Protein AF-A0A958Z4I1-F1 (afdb_monomer)

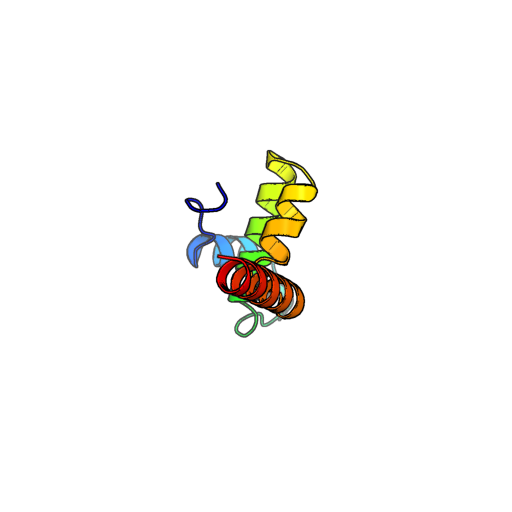Structure (mmCIF, N/CA/C/O backbone):
data_AF-A0A958Z4I1-F1
#
_entry.id   AF-A0A958Z4I1-F1
#
loop_
_atom_site.group_PDB
_atom_site.id
_atom_site.type_symbol
_atom_site.label_atom_id
_atom_site.label_alt_id
_atom_site.label_comp_id
_atom_site.label_asym_id
_atom_site.label_entity_id
_atom_site.label_seq_id
_atom_site.pdbx_PDB_ins_code
_atom_site.Cartn_x
_atom_site.Cartn_y
_atom_site.Cartn_z
_atom_site.occupancy
_atom_site.B_iso_or_equiv
_atom_site.auth_seq_id
_atom_site.auth_comp_id
_atom_site.auth_asym_id
_atom_site.auth_atom_id
_atom_site.pdbx_PDB_model_num
ATOM 1 N N . PHE A 1 1 ? 10.153 -8.228 -0.124 1.00 88.62 1 PHE A N 1
ATOM 2 C CA . PHE A 1 1 ? 9.111 -7.334 0.417 1.00 88.62 1 PHE A CA 1
ATOM 3 C C . PHE A 1 1 ? 7.938 -7.172 -0.550 1.00 88.62 1 PHE A C 1
ATOM 5 O O . PHE A 1 1 ? 6.914 -7.776 -0.278 1.00 88.62 1 PHE A O 1
ATOM 12 N N . ARG A 1 2 ? 8.080 -6.490 -1.705 1.00 88.94 2 ARG A N 1
ATOM 13 C CA . ARG A 1 2 ? 6.960 -6.200 -2.638 1.00 88.94 2 ARG A CA 1
ATOM 14 C C . ARG A 1 2 ? 6.014 -7.378 -2.924 1.00 88.94 2 ARG A C 1
ATOM 16 O O . ARG A 1 2 ? 4.812 -7.231 -2.744 1.00 88.94 2 ARG A O 1
ATOM 23 N N . LYS A 1 3 ? 6.553 -8.546 -3.288 1.00 89.56 3 LYS A N 1
ATOM 24 C CA . LYS A 1 3 ? 5.751 -9.742 -3.618 1.00 89.56 3 LYS A CA 1
ATOM 25 C C . LYS A 1 3 ? 5.302 -10.577 -2.414 1.00 89.56 3 LYS A C 1
ATOM 27 O O . LYS A 1 3 ? 4.316 -11.288 -2.511 1.00 89.56 3 LYS A O 1
ATOM 32 N N . ASN A 1 4 ? 6.033 -10.509 -1.301 1.00 92.94 4 ASN A N 1
ATOM 33 C CA . ASN A 1 4 ? 5.919 -11.499 -0.220 1.00 92.94 4 ASN A CA 1
ATOM 34 C C . ASN A 1 4 ? 5.291 -10.928 1.057 1.00 92.94 4 ASN A C 1
ATOM 36 O O . ASN A 1 4 ? 4.885 -11.690 1.922 1.00 92.94 4 ASN A O 1
ATOM 40 N N . PHE A 1 5 ? 5.262 -9.602 1.201 1.00 94.81 5 PHE A N 1
ATOM 41 C CA . PHE A 1 5 ? 4.632 -8.925 2.326 1.00 94.81 5 PHE A CA 1
ATOM 42 C C . PHE A 1 5 ? 3.274 -8.374 1.896 1.00 94.81 5 PHE A C 1
ATOM 44 O O . PHE A 1 5 ? 3.163 -7.684 0.875 1.00 94.81 5 PHE A O 1
ATOM 51 N N . ILE A 1 6 ? 2.254 -8.676 2.688 1.00 94.25 6 ILE A N 1
ATOM 52 C CA . ILE A 1 6 ? 0.871 -8.268 2.474 1.00 94.25 6 ILE A CA 1
ATOM 53 C C . ILE A 1 6 ? 0.433 -7.552 3.747 1.00 94.25 6 ILE A C 1
ATOM 55 O O . ILE A 1 6 ? 0.662 -8.056 4.843 1.00 94.25 6 ILE A O 1
ATOM 59 N N . VAL A 1 7 ? -0.169 -6.374 3.594 1.00 96.31 7 VAL A N 1
ATOM 60 C CA . VAL A 1 7 ? -0.894 -5.733 4.692 1.00 96.31 7 VAL A CA 1
ATOM 61 C C . VAL A 1 7 ? -2.262 -6.393 4.730 1.00 96.31 7 VAL A C 1
ATOM 63 O O . VAL A 1 7 ? -3.076 -6.180 3.833 1.00 96.31 7 VAL A O 1
ATOM 66 N N . ASP A 1 8 ? -2.469 -7.263 5.708 1.00 96.19 8 ASP A N 1
ATOM 67 C CA . ASP A 1 8 ? -3.710 -8.008 5.861 1.00 96.19 8 ASP A CA 1
ATOM 68 C C . ASP A 1 8 ? -4.782 -7.200 6.618 1.00 96.19 8 ASP A C 1
ATOM 70 O O . ASP A 1 8 ? -4.605 -6.035 7.002 1.00 96.19 8 ASP A O 1
ATOM 74 N N . ASP A 1 9 ? -5.949 -7.816 6.791 1.00 95.38 9 ASP A N 1
ATOM 75 C CA . ASP A 1 9 ? -7.064 -7.209 7.519 1.00 95.38 9 ASP A CA 1
ATOM 76 C C . ASP A 1 9 ? -6.727 -6.954 8.990 1.00 95.38 9 ASP A C 1
ATOM 78 O O . ASP A 1 9 ? -7.249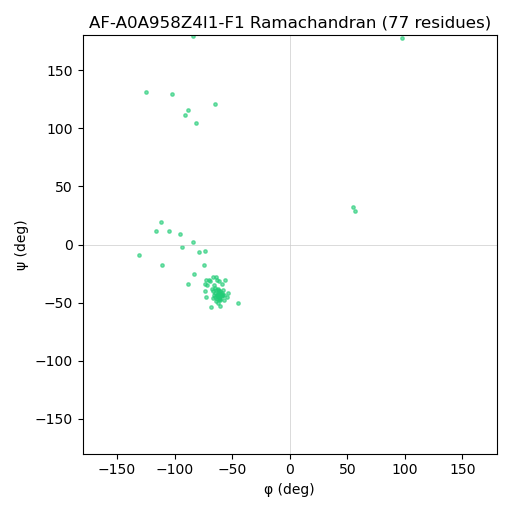 -6.015 9.584 1.00 95.38 9 ASP A O 1
ATOM 82 N N . THR A 1 10 ? -5.863 -7.776 9.585 1.00 96.06 10 THR A N 1
ATOM 83 C CA . THR A 1 10 ? -5.455 -7.628 10.984 1.00 96.06 10 THR A CA 1
ATOM 84 C C . THR A 1 10 ? -4.621 -6.365 11.146 1.00 96.06 10 THR A C 1
ATOM 86 O O . THR A 1 10 ? -5.000 -5.482 11.910 1.00 96.06 10 THR A O 1
ATOM 89 N N . LEU A 1 11 ? -3.560 -6.215 10.349 1.00 95.81 11 LEU A N 1
ATOM 90 C CA . LEU A 1 11 ? -2.666 -5.061 10.412 1.00 95.81 11 LEU A CA 1
ATOM 91 C C . LEU A 1 11 ? -3.391 -3.747 10.084 1.00 95.81 11 LEU A C 1
ATOM 93 O O . LEU A 1 11 ? -3.142 -2.716 10.708 1.00 95.81 11 LEU A O 1
ATOM 97 N N . SER A 1 12 ? -4.310 -3.764 9.115 1.00 94.19 12 SER A N 1
ATOM 98 C CA . SER A 1 12 ? -5.106 -2.573 8.788 1.00 94.19 12 SER A CA 1
ATOM 99 C C . SER A 1 12 ? -6.080 -2.185 9.909 1.00 94.19 12 SER A C 1
ATOM 101 O O . SER A 1 12 ? -6.216 -0.995 10.198 1.00 94.19 12 SER A O 1
ATOM 103 N N . LYS A 1 13 ? -6.701 -3.153 10.596 1.00 92.50 13 LYS A N 1
ATOM 104 C CA . LYS A 1 13 ? -7.547 -2.890 11.775 1.00 92.50 13 LYS A CA 1
ATOM 105 C C . LYS A 1 13 ? -6.746 -2.351 12.953 1.00 92.50 13 LYS A C 1
ATOM 107 O O . LYS A 1 13 ? -7.157 -1.355 13.543 1.00 92.50 13 LYS A O 1
ATOM 112 N N . GLU A 1 14 ? -5.601 -2.958 13.252 1.00 94.38 14 GLU A N 1
ATOM 113 C CA . GLU A 1 14 ? -4.691 -2.489 14.304 1.00 94.38 14 GLU A CA 1
ATOM 114 C C . GLU A 1 14 ? -4.239 -1.048 14.041 1.00 94.38 14 GLU A C 1
ATOM 116 O O . GLU A 1 14 ? -4.189 -0.231 14.959 1.00 94.38 14 GLU A O 1
ATOM 121 N N . PHE 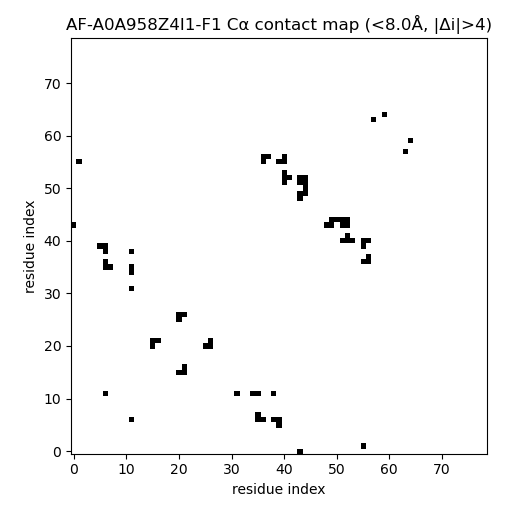A 1 15 ? -3.982 -0.696 12.777 1.00 93.38 15 PHE A N 1
ATOM 122 C CA . PHE A 1 15 ? -3.665 0.679 12.405 1.00 93.38 15 PHE A CA 1
ATOM 123 C C . PHE A 1 15 ? -4.838 1.645 12.631 1.00 93.38 15 PHE A C 1
ATOM 125 O O . PHE A 1 15 ? -4.633 2.725 13.180 1.00 93.38 15 PHE A O 1
ATOM 132 N N . ILE A 1 16 ? -6.061 1.276 12.232 1.00 91.44 16 ILE A N 1
ATOM 133 C CA . ILE A 1 16 ? -7.269 2.098 12.448 1.00 91.44 16 ILE A CA 1
ATOM 134 C C . ILE A 1 16 ? -7.504 2.338 13.946 1.00 91.44 16 ILE A C 1
ATOM 136 O O . ILE A 1 16 ? -7.826 3.459 14.351 1.00 91.44 16 ILE A O 1
ATOM 140 N N . GLU A 1 17 ? -7.329 1.297 14.762 1.00 91.44 17 GLU A N 1
ATOM 141 C CA . GLU A 1 17 ? -7.440 1.372 16.218 1.00 91.44 17 GLU A CA 1
ATOM 142 C C . GLU A 1 17 ? -6.361 2.284 16.811 1.00 91.44 17 GLU A C 1
ATOM 144 O O . GLU A 1 17 ? -6.680 3.215 17.551 1.00 91.44 17 GLU A O 1
ATOM 149 N N . TYR A 1 18 ? -5.101 2.091 16.413 1.00 92.69 18 TYR A N 1
ATOM 150 C CA . TYR A 1 18 ? -3.979 2.936 16.823 1.00 92.69 18 TYR A CA 1
ATOM 151 C C . TYR A 1 18 ? -4.194 4.413 16.460 1.00 92.69 18 TYR A C 1
ATOM 153 O O . TYR A 1 18 ? -3.952 5.302 17.278 1.00 92.69 18 TYR A O 1
ATOM 161 N N . ALA A 1 19 ? -4.688 4.682 15.249 1.00 90.50 19 ALA A N 1
ATOM 162 C CA . ALA A 1 19 ? -4.963 6.026 14.7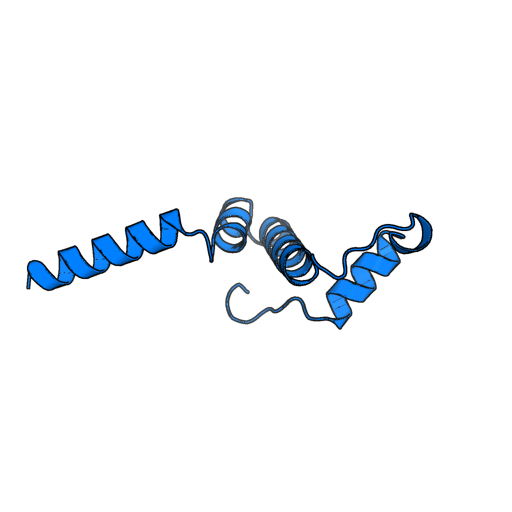54 1.00 90.50 19 ALA A CA 1
ATOM 163 C C . ALA A 1 19 ? -6.210 6.670 15.387 1.00 90.50 19 ALA A C 1
ATOM 165 O O . ALA A 1 19 ? -6.487 7.842 15.125 1.00 90.50 19 ALA A O 1
ATOM 166 N N . LYS A 1 20 ? -6.963 5.929 16.215 1.00 89.44 20 LYS A N 1
ATOM 167 C CA . LYS A 1 20 ? -8.197 6.382 16.879 1.00 89.44 20 LYS A CA 1
ATOM 168 C C . LYS A 1 20 ? -9.267 6.884 15.901 1.00 89.44 20 LYS A C 1
ATOM 170 O O . LYS A 1 20 ? -10.113 7.701 16.260 1.00 89.44 20 LYS A O 1
ATOM 175 N N . PHE A 1 21 ? -9.290 6.372 14.670 1.00 80.69 21 PHE A N 1
ATOM 176 C CA . PHE A 1 21 ? -10.277 6.790 13.664 1.00 80.69 21 PHE A CA 1
ATOM 177 C C . PHE A 1 21 ? -11.718 6.443 14.054 1.00 80.69 21 PHE A C 1
ATOM 179 O O . PHE A 1 21 ? -12.638 7.188 13.721 1.00 80.69 21 PHE A O 1
ATOM 186 N N . ASN A 1 22 ? -11.901 5.388 14.851 1.00 75.06 22 ASN A N 1
ATOM 187 C CA . ASN A 1 22 ? -13.198 5.039 15.433 1.00 75.06 22 ASN A CA 1
ATOM 188 C C . ASN A 1 22 ? -13.705 6.112 16.417 1.00 75.06 22 ASN A C 1
ATOM 190 O O . ASN A 1 22 ? -14.896 6.410 16.435 1.00 75.06 22 ASN A O 1
ATOM 194 N N . GLU A 1 23 ? -12.814 6.730 17.205 1.00 83.81 23 GLU A N 1
ATOM 195 C CA . GLU A 1 23 ? -13.164 7.842 18.108 1.00 83.81 23 GLU A CA 1
ATOM 196 C C . GLU A 1 23 ? -13.520 9.109 17.310 1.00 83.81 23 GLU A C 1
ATOM 198 O O . GLU A 1 23 ? -14.378 9.888 17.720 1.00 83.81 23 GLU A O 1
ATOM 203 N N . ALA A 1 24 ? -12.898 9.284 16.139 1.00 81.38 24 ALA A N 1
ATOM 204 C CA . ALA A 1 24 ? -13.127 10.399 15.223 1.00 81.38 24 ALA A CA 1
ATOM 205 C C . ALA A 1 24 ? -14.331 10.208 14.276 1.00 81.38 24 ALA A C 1
ATOM 207 O O . ALA A 1 24 ? -14.576 11.075 13.439 1.00 81.38 24 ALA A O 1
ATOM 208 N N . GLN A 1 25 ? -15.076 9.098 14.393 1.00 83.69 25 GLN A N 1
ATOM 209 C CA . GLN A 1 25 ? -16.202 8.741 13.513 1.00 83.69 25 GLN A CA 1
ATOM 210 C C . GLN A 1 25 ? -15.838 8.716 12.015 1.00 83.69 25 GLN A C 1
ATOM 212 O O . GLN A 1 25 ? -16.665 9.025 11.157 1.00 83.69 25 GLN A O 1
ATOM 217 N N . ILE A 1 26 ? -14.596 8.348 11.687 1.00 84.69 26 ILE A N 1
ATOM 218 C CA . ILE A 1 26 ? -14.144 8.219 10.299 1.00 84.69 26 ILE A CA 1
ATOM 219 C C . ILE A 1 26 ? -14.439 6.796 9.819 1.00 84.69 26 ILE A C 1
ATOM 221 O O . ILE A 1 26 ? -13.858 5.834 10.318 1.00 84.69 26 ILE A O 1
ATOM 225 N N . ASP A 1 27 ? -15.312 6.671 8.821 1.00 84.38 27 ASP A N 1
ATOM 226 C CA . ASP A 1 27 ? -15.614 5.396 8.168 1.00 84.38 27 ASP A CA 1
ATOM 227 C C . ASP A 1 27 ? -14.696 5.166 6.955 1.00 84.38 27 ASP A C 1
ATOM 229 O O . ASP A 1 27 ? -14.799 5.843 5.930 1.00 84.38 27 ASP A O 1
ATOM 233 N N . LEU A 1 28 ? -13.797 4.186 7.073 1.00 85.56 28 LEU A N 1
ATOM 234 C CA . LEU A 1 28 ? -12.882 3.763 6.008 1.00 85.56 28 LEU A CA 1
ATOM 235 C C . LEU A 1 28 ? -13.290 2.443 5.346 1.00 85.56 28 LEU A C 1
ATOM 237 O O . LEU A 1 28 ? -1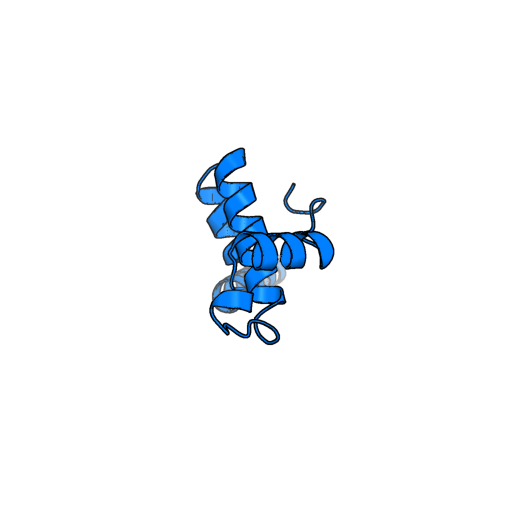2.504 1.889 4.580 1.00 85.56 28 LEU A O 1
ATOM 241 N N . SER A 1 29 ? -14.501 1.936 5.592 1.00 85.69 29 SER A N 1
ATOM 242 C CA . SER A 1 29 ? -14.940 0.625 5.090 1.00 85.69 29 SER A CA 1
ATOM 243 C C . SER A 1 29 ? -14.763 0.499 3.570 1.00 85.69 29 SER A C 1
ATOM 245 O O . SER A 1 29 ? -14.227 -0.497 3.081 1.00 85.69 29 SER A O 1
ATOM 247 N N . ASN A 1 30 ? -15.103 1.562 2.831 1.00 91.88 30 ASN A N 1
ATOM 248 C CA . ASN A 1 30 ? -14.968 1.645 1.369 1.00 91.88 30 ASN A CA 1
ATOM 249 C C . ASN A 1 30 ? -13.535 1.928 0.877 1.00 91.88 30 ASN A C 1
ATOM 251 O O . ASN A 1 30 ? -13.285 1.892 -0.324 1.00 91.88 30 ASN A O 1
ATOM 255 N N . TYR A 1 31 ? -12.598 2.204 1.784 1.00 91.44 31 TYR A N 1
ATOM 256 C CA . TYR A 1 31 ? -11.207 2.564 1.489 1.00 91.44 31 TYR A CA 1
ATOM 257 C C . TYR A 1 31 ? -10.206 1.534 2.018 1.00 91.44 31 TYR A C 1
ATOM 259 O O . TYR A 1 31 ? -9.007 1.793 2.032 1.00 91.44 31 TYR A O 1
ATOM 267 N N . THR A 1 32 ? -10.669 0.357 2.444 1.00 91.75 32 THR A N 1
ATOM 268 C CA . THR A 1 32 ? -9.825 -0.678 3.062 1.00 91.75 32 THR A CA 1
ATOM 269 C C . THR A 1 32 ? -8.623 -1.054 2.184 1.00 91.75 32 THR A C 1
ATOM 271 O O . THR A 1 32 ? -7.492 -1.102 2.665 1.00 91.75 32 THR A O 1
ATOM 274 N N . GLU A 1 33 ? -8.827 -1.254 0.881 1.00 93.50 33 GLU A N 1
ATOM 275 C CA . GLU A 1 33 ? -7.738 -1.608 -0.043 1.00 93.50 33 GLU A CA 1
ATOM 276 C C . GLU A 1 33 ? -6.786 -0.433 -0.320 1.00 93.50 33 GLU A C 1
ATOM 278 O O . GLU A 1 33 ? -5.570 -0.614 -0.422 1.00 93.50 33 GLU A O 1
ATOM 283 N N . GLU A 1 34 ? -7.322 0.789 -0.371 1.00 93.62 34 GLU A N 1
ATOM 284 C CA . GLU A 1 34 ? -6.547 2.032 -0.466 1.00 93.62 34 GLU A CA 1
ATOM 285 C C . GLU A 1 34 ? -5.630 2.193 0.754 1.00 93.62 34 GLU A C 1
ATOM 287 O O . GLU A 1 34 ? -4.434 2.472 0.629 1.00 93.62 34 GLU A O 1
ATOM 292 N N . LEU A 1 35 ? -6.184 1.948 1.944 1.00 94.69 35 LEU A N 1
ATOM 293 C CA . LEU A 1 35 ? -5.484 2.008 3.218 1.00 94.69 35 LEU A CA 1
ATOM 294 C C . LEU A 1 35 ? -4.363 0.971 3.269 1.00 94.69 35 LEU A C 1
ATOM 296 O O . LEU A 1 35 ? -3.223 1.322 3.567 1.00 94.69 35 LEU A O 1
ATOM 300 N N . LYS A 1 36 ? -4.649 -0.291 2.934 1.00 96.12 36 LYS A N 1
ATOM 301 C CA . LYS A 1 36 ? -3.637 -1.358 2.905 1.00 96.12 36 LYS A CA 1
ATOM 302 C C . LYS A 1 36 ? -2.494 -1.035 1.947 1.00 96.12 36 LYS A C 1
ATOM 304 O O . LYS A 1 36 ? -1.327 -1.197 2.310 1.00 96.12 36 LYS A O 1
ATOM 309 N N . ARG A 1 37 ? -2.811 -0.546 0.743 1.00 96.19 37 ARG A N 1
ATOM 310 C CA . ARG A 1 37 ? -1.807 -0.128 -0.247 1.00 96.19 37 ARG A CA 1
ATOM 311 C C . ARG A 1 37 ? -0.949 1.015 0.286 1.00 96.19 37 ARG A C 1
ATOM 313 O O . ARG A 1 37 ? 0.276 0.940 0.216 1.00 96.19 37 ARG A O 1
ATOM 320 N N . THR A 1 38 ? -1.581 2.017 0.890 1.00 95.50 38 THR A N 1
ATOM 321 C CA . THR A 1 38 ? -0.898 3.171 1.488 1.00 95.50 38 THR A CA 1
ATOM 322 C C . THR A 1 38 ? 0.010 2.751 2.643 1.00 95.50 38 THR A C 1
ATOM 324 O O . THR A 1 38 ? 1.165 3.172 2.700 1.00 95.50 38 THR A O 1
ATOM 327 N N . LEU A 1 39 ? -0.454 1.874 3.536 1.00 96.69 39 LEU A N 1
ATOM 328 C CA . LEU A 1 39 ? 0.358 1.323 4.624 1.00 96.69 39 LEU A CA 1
ATOM 329 C C . LEU A 1 39 ? 1.570 0.564 4.079 1.00 96.69 39 LEU A C 1
ATOM 331 O O . LEU A 1 39 ? 2.697 0.801 4.511 1.00 96.69 39 LEU A O 1
ATOM 335 N N . LYS A 1 40 ? 1.364 -0.300 3.080 1.00 97.44 40 LYS A N 1
ATOM 336 C CA . LYS A 1 40 ? 2.447 -1.058 2.445 1.00 97.44 40 LYS A CA 1
ATOM 337 C C . LYS A 1 40 ? 3.480 -0.139 1.792 1.00 97.44 40 LYS A C 1
ATOM 339 O O . LYS A 1 40 ? 4.677 -0.386 1.943 1.00 97.44 40 LYS A O 1
ATOM 344 N N . ALA A 1 41 ? 3.032 0.907 1.098 1.00 97.25 41 ALA A N 1
ATOM 345 C CA . ALA A 1 41 ? 3.903 1.896 0.471 1.00 97.25 41 ALA A CA 1
ATOM 346 C C . ALA A 1 41 ? 4.733 2.646 1.522 1.00 97.25 41 ALA A C 1
ATOM 348 O O . ALA A 1 41 ? 5.953 2.728 1.390 1.00 97.25 41 ALA A O 1
ATOM 349 N N . ASN A 1 42 ? 4.107 3.112 2.608 1.00 97.00 42 ASN A N 1
ATOM 350 C CA . ASN A 1 42 ? 4.800 3.797 3.705 1.00 97.00 42 ASN A CA 1
ATOM 351 C C . ASN A 1 42 ? 5.838 2.897 4.394 1.00 97.00 42 ASN A C 1
ATOM 353 O O . ASN A 1 42 ? 6.962 3.329 4.643 1.00 97.00 42 ASN A O 1
ATOM 357 N N . ILE A 1 43 ? 5.515 1.625 4.648 1.00 96.81 43 ILE A N 1
ATOM 358 C CA . ILE A 1 43 ? 6.485 0.666 5.204 1.00 96.81 43 ILE A CA 1
ATOM 359 C C . ILE A 1 43 ? 7.657 0.471 4.232 1.00 96.81 43 ILE A C 1
ATOM 361 O O . ILE A 1 43 ? 8.817 0.459 4.643 1.00 96.81 43 ILE A O 1
ATOM 365 N N . ALA A 1 44 ? 7.384 0.356 2.929 1.00 97.38 44 ALA A N 1
ATOM 366 C CA . ALA A 1 44 ? 8.441 0.239 1.929 1.00 97.38 44 ALA A CA 1
ATOM 367 C C . ALA A 1 44 ? 9.335 1.482 1.886 1.00 97.38 44 ALA A C 1
ATOM 369 O O . ALA A 1 44 ? 10.551 1.341 1.779 1.00 97.38 44 ALA A O 1
ATOM 370 N N . GLN A 1 45 ? 8.748 2.673 2.033 1.00 97.62 45 GLN A N 1
ATOM 371 C CA . GLN A 1 45 ? 9.485 3.930 2.118 1.00 97.62 45 GLN A CA 1
ATOM 372 C C . GLN A 1 45 ? 10.496 3.913 3.260 1.00 97.62 45 GLN A C 1
ATOM 374 O O . GLN A 1 45 ? 11.655 4.272 3.069 1.00 97.62 45 GLN A O 1
ATOM 379 N N . GLN A 1 46 ? 10.059 3.485 4.444 1.00 96.88 46 GLN A N 1
ATOM 380 C CA . GLN A 1 46 ? 10.893 3.459 5.644 1.00 96.88 46 GLN A CA 1
ATOM 381 C C . GLN A 1 46 ? 12.049 2.460 5.522 1.00 96.88 46 GLN A C 1
ATOM 383 O O . GLN A 1 46 ? 13.135 2.713 6.038 1.00 96.88 46 GLN A O 1
ATOM 388 N N . LEU A 1 47 ? 11.829 1.335 4.837 1.00 97.06 47 LEU A N 1
ATOM 389 C CA . LEU A 1 47 ? 12.821 0.264 4.710 1.00 97.06 47 LEU A CA 1
ATOM 390 C C . LEU A 1 47 ? 13.769 0.431 3.514 1.00 97.06 47 LEU A C 1
ATOM 392 O O . LEU A 1 47 ? 14.923 0.016 3.593 1.00 97.06 47 LEU A O 1
ATOM 396 N N . PHE A 1 48 ? 13.285 0.985 2.402 1.00 96.50 48 PHE A N 1
ATOM 397 C CA . PHE A 1 48 ? 13.980 0.964 1.107 1.00 96.50 48 PHE A CA 1
ATOM 398 C C . PHE A 1 48 ? 14.068 2.336 0.428 1.00 96.50 48 PHE A C 1
ATOM 400 O O . PHE A 1 48 ? 14.7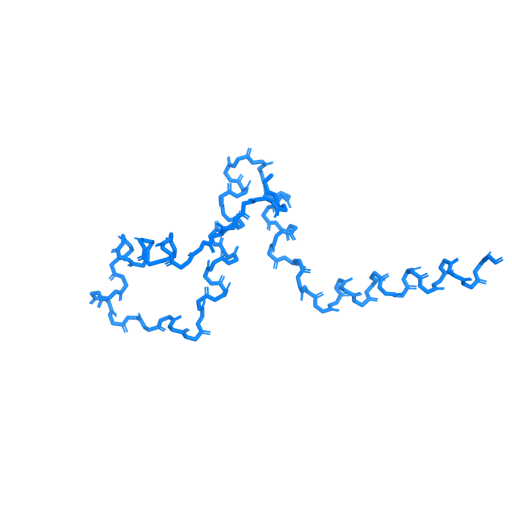92 2.485 -0.554 1.00 96.50 48 PHE A O 1
ATOM 407 N N . GLY A 1 49 ? 13.377 3.348 0.956 1.00 96.38 49 GLY A N 1
ATOM 408 C CA . GLY A 1 49 ? 13.390 4.709 0.434 1.00 96.38 49 GLY A CA 1
ATOM 409 C C . GLY A 1 49 ? 12.207 5.051 -0.484 1.00 96.38 49 GLY A C 1
ATOM 410 O O . GLY A 1 49 ? 11.337 4.224 -0.759 1.00 96.38 49 GLY A O 1
ATOM 411 N N . PRO A 1 50 ? 12.151 6.305 -0.960 1.00 96.50 50 PRO A N 1
ATOM 412 C CA . PRO A 1 50 ? 10.978 6.875 -1.631 1.00 96.50 50 PRO A CA 1
ATOM 413 C C . PRO A 1 50 ? 10.647 6.235 -2.983 1.00 96.50 50 PRO A C 1
ATOM 415 O O . PRO A 1 50 ? 9.487 6.192 -3.367 1.00 96.50 50 PRO A O 1
ATOM 418 N N . ASN A 1 51 ? 11.628 5.689 -3.697 1.00 96.00 51 ASN A N 1
ATOM 419 C CA . ASN A 1 51 ? 11.369 5.016 -4.970 1.00 96.00 51 ASN A CA 1
ATOM 420 C C . ASN A 1 51 ? 10.446 3.794 -4.795 1.00 96.00 51 ASN A C 1
ATOM 422 O O . ASN A 1 51 ? 9.525 3.560 -5.574 1.00 96.00 51 ASN A O 1
ATOM 426 N N . GLU A 1 52 ? 10.655 3.034 -3.725 1.00 95.62 52 GLU A N 1
ATOM 427 C CA . GLU A 1 52 ? 9.869 1.845 -3.420 1.00 95.62 52 GLU A CA 1
ATOM 428 C C . GLU A 1 52 ? 8.432 2.179 -3.007 1.00 95.62 52 GLU A C 1
ATOM 430 O O . GLU A 1 52 ? 7.528 1.390 -3.287 1.00 95.62 52 GLU A O 1
ATOM 435 N N . TYR A 1 53 ? 8.227 3.344 -2.388 1.00 96.19 53 TYR A N 1
ATOM 436 C CA . TYR A 1 53 ? 6.903 3.898 -2.113 1.00 96.19 53 TYR A CA 1
ATOM 437 C C . TYR A 1 53 ? 6.134 4.138 -3.414 1.00 96.19 53 TYR A C 1
ATOM 439 O O . TYR A 1 53 ? 5.038 3.603 -3.583 1.00 96.19 53 TYR A O 1
ATOM 447 N N . GLU A 1 54 ? 6.745 4.863 -4.357 1.00 94.94 54 GLU A N 1
ATOM 448 C CA . GLU A 1 54 ? 6.114 5.214 -5.633 1.00 94.94 54 GLU A CA 1
ATOM 449 C C . GLU A 1 54 ? 5.769 3.973 -6.457 1.00 94.94 54 GLU A C 1
ATOM 451 O O . GLU A 1 54 ? 4.671 3.874 -7.000 1.00 94.94 54 GLU A O 1
ATOM 456 N N . ILE A 1 55 ? 6.658 2.977 -6.505 1.00 94.19 55 ILE A N 1
ATOM 457 C CA . ILE A 1 55 ? 6.387 1.722 -7.222 1.00 94.19 55 ILE A CA 1
ATOM 458 C C . ILE A 1 55 ? 5.142 1.018 -6.667 1.00 94.19 55 ILE A C 1
ATOM 460 O O . ILE A 1 55 ? 4.337 0.505 -7.437 1.00 94.19 55 ILE A O 1
ATOM 464 N N . ILE A 1 56 ? 4.984 0.963 -5.340 1.00 95.19 56 ILE A N 1
ATOM 465 C CA . ILE A 1 56 ? 3.850 0.269 -4.708 1.00 95.19 56 ILE A CA 1
ATOM 466 C C . ILE A 1 56 ? 2.559 1.069 -4.866 1.00 95.19 56 ILE A C 1
ATOM 468 O O . ILE A 1 56 ? 1.502 0.485 -5.102 1.00 95.19 56 ILE A O 1
ATOM 472 N N . LEU A 1 57 ? 2.626 2.394 -4.738 1.00 93.44 57 LEU A N 1
ATOM 473 C CA . LEU A 1 57 ? 1.451 3.246 -4.877 1.00 93.44 57 LEU A CA 1
ATOM 474 C C . LEU A 1 57 ? 0.876 3.178 -6.299 1.00 93.44 57 LEU A C 1
ATOM 476 O O . LEU A 1 57 ? -0.342 3.103 -6.460 1.00 93.44 57 LEU A O 1
ATOM 480 N N . ASN A 1 58 ? 1.758 3.135 -7.301 1.00 93.38 58 ASN A N 1
ATOM 481 C CA . ASN A 1 58 ? 1.406 3.172 -8.718 1.00 93.38 58 ASN A CA 1
ATOM 482 C C . ASN A 1 58 ? 1.301 1.780 -9.377 1.00 93.38 58 ASN A C 1
ATOM 484 O O . ASN A 1 58 ? 1.164 1.693 -10.594 1.00 93.38 58 ASN A O 1
ATOM 488 N N . GLU A 1 59 ? 1.340 0.682 -8.610 1.00 89.00 59 GLU A N 1
ATOM 489 C CA . GLU A 1 59 ? 1.321 -0.694 -9.150 1.00 89.00 59 GLU A CA 1
ATOM 490 C C . GLU A 1 59 ? 0.098 -0.976 -10.045 1.00 89.00 59 GLU A C 1
ATOM 492 O O . GLU A 1 59 ? 0.198 -1.737 -11.005 1.00 89.00 59 GLU A O 1
ATOM 497 N N . ASN A 1 60 ? -1.034 -0.320 -9.768 1.00 87.12 60 ASN A N 1
ATOM 498 C CA . ASN A 1 60 ? -2.280 -0.443 -10.532 1.00 87.12 60 ASN A CA 1
ATOM 499 C C . ASN A 1 60 ? -2.649 0.842 -11.296 1.00 87.12 60 ASN A C 1
ATOM 501 O O . ASN A 1 60 ? -3.817 1.034 -11.633 1.00 87.12 60 ASN A O 1
ATOM 505 N N . ASP A 1 61 ? -1.691 1.744 -11.533 1.00 93.19 61 ASP A N 1
ATOM 506 C CA . ASP A 1 61 ? -1.957 2.983 -12.263 1.00 93.19 61 ASP A CA 1
ATOM 507 C C . ASP A 1 61 ? -2.359 2.677 -13.724 1.00 93.19 61 ASP A C 1
ATOM 509 O O . ASP A 1 61 ? -1.581 2.059 -14.461 1.00 93.19 61 ASP A O 1
ATOM 513 N N . PRO A 1 62 ? -3.555 3.098 -14.185 1.00 93.88 62 PRO A N 1
ATOM 514 C CA . PRO A 1 62 ? -4.038 2.758 -15.523 1.00 93.88 62 PRO A CA 1
ATOM 515 C C . PRO A 1 62 ? -3.155 3.288 -16.656 1.00 93.88 62 PRO A C 1
ATOM 517 O O . PRO A 1 62 ? -3.068 2.655 -17.710 1.00 93.88 62 PRO A O 1
ATOM 520 N N . MET A 1 63 ? -2.496 4.434 -16.460 1.00 94.56 63 MET A N 1
ATOM 521 C CA . MET A 1 63 ? -1.613 5.020 -17.466 1.00 94.56 63 MET A CA 1
ATOM 522 C C . MET A 1 63 ? -0.319 4.215 -17.577 1.00 94.56 63 MET A C 1
ATOM 524 O O . MET A 1 63 ? 0.090 3.881 -18.689 1.00 94.56 63 MET A O 1
ATOM 528 N N . LEU A 1 64 ? 0.295 3.845 -16.449 1.00 93.44 64 LEU A N 1
ATOM 529 C CA . LEU A 1 64 ? 1.489 2.995 -16.437 1.00 93.44 64 LEU A CA 1
ATOM 530 C C . LEU A 1 64 ? 1.199 1.608 -17.014 1.00 93.44 64 LEU A C 1
ATOM 532 O O . LEU A 1 64 ? 1.972 1.117 -17.837 1.00 93.44 64 LEU A O 1
ATOM 536 N N . LEU A 1 65 ? 0.063 1.005 -16.650 1.00 94.44 65 LEU A N 1
ATOM 537 C CA . LEU A 1 65 ? -0.375 -0.269 -17.224 1.00 94.44 65 LEU A CA 1
ATOM 538 C C . LEU A 1 65 ? -0.543 -0.165 -18.744 1.00 94.44 65 LEU A C 1
ATOM 540 O O . LEU A 1 65 ? -0.096 -1.053 -19.472 1.00 94.44 65 LEU A O 1
ATOM 544 N N . LYS A 1 66 ? -1.116 0.940 -19.237 1.00 95.44 66 LYS A N 1
ATOM 545 C CA . LYS A 1 66 ? -1.271 1.155 -20.677 1.00 95.44 66 LYS A CA 1
ATOM 546 C C . LYS A 1 66 ? 0.067 1.325 -21.393 1.00 95.44 66 LYS A C 1
ATO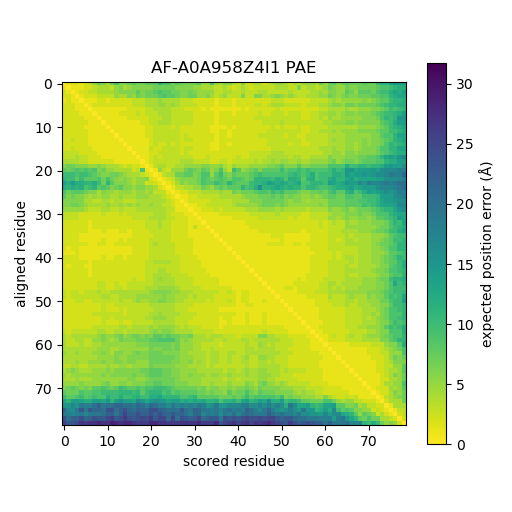M 548 O O . LYS A 1 66 ? 0.242 0.787 -22.482 1.00 95.44 66 LYS A O 1
ATOM 553 N N . VAL A 1 67 ? 1.020 2.039 -20.798 1.00 95.00 67 VAL A N 1
ATOM 554 C CA . VAL A 1 67 ? 2.373 2.172 -21.362 1.00 95.00 67 VAL A CA 1
ATOM 555 C C . VAL A 1 67 ? 3.050 0.803 -21.463 1.00 95.00 67 VAL A C 1
ATOM 557 O O . VAL A 1 67 ? 3.569 0.467 -22.524 1.00 95.00 67 VAL A O 1
ATOM 560 N N . LEU A 1 68 ? 2.986 -0.018 -20.410 1.00 93.12 68 LEU A N 1
ATOM 561 C CA . LEU A 1 68 ? 3.553 -1.373 -20.414 1.00 93.12 68 LEU A CA 1
ATOM 562 C C . LEU A 1 68 ? 2.913 -2.275 -21.480 1.00 93.12 68 LEU A C 1
ATOM 564 O O . LEU A 1 68 ? 3.619 -3.031 -22.145 1.00 93.12 68 LEU A O 1
ATOM 568 N N . GLU A 1 69 ? 1.595 -2.178 -21.665 1.00 95.25 69 GLU A N 1
ATOM 569 C CA . GLU A 1 69 ? 0.865 -2.896 -22.717 1.00 95.25 69 GLU A CA 1
ATOM 570 C C . GLU A 1 69 ? 1.358 -2.499 -24.120 1.00 95.25 69 GLU A C 1
ATOM 572 O O . GLU A 1 69 ? 1.643 -3.363 -24.949 1.00 95.25 69 GLU A O 1
ATOM 577 N N . LEU A 1 70 ? 1.488 -1.194 -24.387 1.00 95.69 70 LEU A N 1
ATOM 578 C CA . LEU A 1 70 ? 1.947 -0.680 -25.681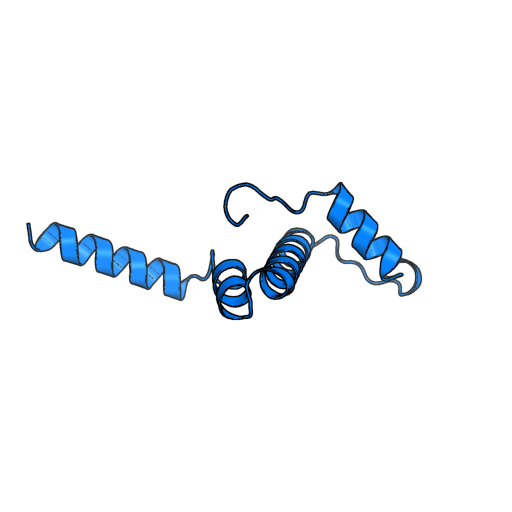 1.00 95.69 70 LEU A CA 1
ATOM 579 C C . LEU A 1 70 ? 3.399 -1.075 -25.978 1.00 95.69 70 LEU A C 1
ATOM 581 O O . LEU A 1 70 ? 3.699 -1.480 -27.100 1.00 95.69 70 LEU A O 1
ATOM 585 N N . GLU A 1 71 ? 4.288 -1.002 -24.984 1.00 94.44 71 GLU A N 1
ATOM 586 C CA . GLU A 1 71 ? 5.677 -1.461 -25.110 1.00 94.44 71 GLU A CA 1
ATOM 587 C C . GLU A 1 71 ? 5.739 -2.962 -25.421 1.00 94.44 71 GLU A C 1
ATOM 589 O O . GLU A 1 71 ? 6.421 -3.374 -26.361 1.00 94.44 71 GLU A O 1
ATOM 594 N N . ALA A 1 72 ? 4.973 -3.788 -24.700 1.00 93.44 72 ALA A N 1
ATOM 595 C CA . ALA A 1 72 ? 4.918 -5.227 -24.950 1.00 93.44 72 ALA A CA 1
ATOM 596 C C . ALA A 1 72 ? 4.454 -5.547 -26.382 1.00 93.44 72 ALA A C 1
ATOM 598 O O . ALA A 1 72 ? 5.077 -6.367 -27.057 1.00 93.44 72 ALA A O 1
ATOM 599 N N . ASN A 1 73 ? 3.420 -4.861 -26.878 1.00 90.88 73 ASN A N 1
ATOM 600 C CA . ASN A 1 73 ? 2.924 -5.041 -28.244 1.00 90.88 73 ASN A CA 1
ATOM 601 C C . ASN A 1 73 ? 3.949 -4.586 -29.299 1.00 90.88 73 ASN A C 1
ATOM 603 O O . ASN A 1 73 ? 4.214 -5.321 -30.248 1.00 90.88 73 ASN A O 1
ATOM 607 N N . ASN A 1 74 ? 4.599 -3.434 -29.096 1.00 88.50 74 ASN A N 1
ATOM 608 C CA . ASN A 1 74 ? 5.669 -2.947 -29.976 1.00 88.50 74 ASN A CA 1
ATOM 609 C C . ASN A 1 74 ? 6.848 -3.930 -30.076 1.00 88.50 74 ASN A C 1
ATOM 611 O O . ASN A 1 74 ? 7.501 -4.016 -31.118 1.00 88.50 74 ASN A O 1
ATOM 615 N N . HIS A 1 75 ? 7.159 -4.654 -28.998 1.00 74.38 75 HIS A N 1
ATOM 616 C CA . HIS A 1 75 ? 8.193 -5.688 -29.010 1.00 74.38 75 HIS A CA 1
ATOM 617 C C . HIS A 1 75 ? 7.766 -6.952 -29.766 1.00 74.38 75 HIS A C 1
ATOM 619 O O . HIS A 1 75 ? 8.620 -7.606 -30.362 1.00 74.38 75 HIS A O 1
ATOM 625 N N . LEU A 1 76 ? 6.476 -7.295 -29.777 1.00 67.44 76 LEU A N 1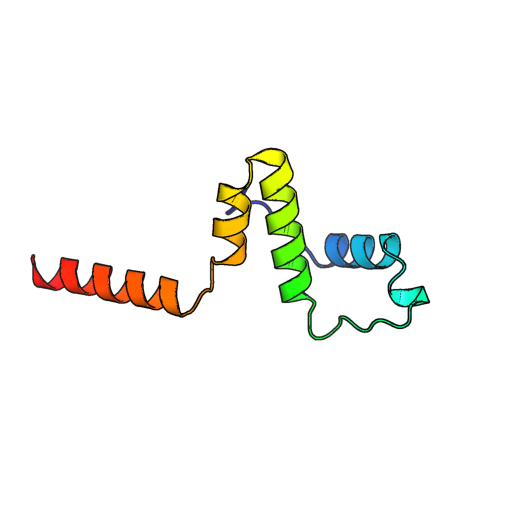
ATOM 626 C CA . LEU A 1 76 ? 5.951 -8.442 -30.525 1.00 67.44 76 LEU A CA 1
ATOM 627 C C . LEU A 1 76 ? 5.911 -8.183 -32.038 1.00 67.44 76 LEU A C 1
ATOM 629 O O . LEU A 1 76 ? 6.179 -9.099 -32.801 1.00 67.44 76 LEU A O 1
ATOM 633 N N . GLU A 1 77 ? 5.646 -6.948 -32.474 1.00 63.56 77 GLU A N 1
ATOM 634 C CA . GLU A 1 77 ? 5.620 -6.579 -33.903 1.00 63.56 77 GLU A CA 1
ATOM 635 C C . GLU A 1 77 ? 7.013 -6.476 -34.552 1.00 63.56 77 GLU A C 1
ATOM 637 O O . GLU A 1 77 ? 7.133 -6.468 -35.777 1.00 63.56 77 GLU A O 1
ATOM 642 N N . LYS A 1 78 ? 8.075 -6.368 -33.744 1.00 62.22 78 LYS A N 1
ATOM 643 C CA . LYS A 1 78 ? 9.468 -6.245 -34.213 1.00 62.22 78 LYS A CA 1
ATOM 644 C C . LYS A 1 78 ? 10.219 -7.580 -34.319 1.00 62.22 78 LYS A C 1
ATOM 646 O O . LYS A 1 78 ? 11.382 -7.558 -34.726 1.00 62.22 78 LYS A O 1
ATOM 651 N N . ASN A 1 79 ? 9.595 -8.700 -33.946 1.00 51.81 79 ASN A N 1
ATOM 652 C CA . ASN A 1 79 ? 10.149 -10.060 -34.036 1.00 51.81 79 ASN A CA 1
ATOM 653 C C . ASN A 1 79 ? 9.412 -10.887 -35.094 1.00 51.81 79 ASN A C 1
ATOM 655 O O . ASN A 1 79 ? 10.030 -11.856 -35.588 1.00 51.81 79 ASN A O 1
#

Foldseek 3Di:
DLVPDFCDPVNLVVVCVVVVVVVVVDDCVVVSVVSRLQVVLVVCCVVPNNVSSVCSNCVPPPVVVVVVVVVVVVVVVVD

pLDDT: mean 90.86, std 8.47, range [51.81, 97.62]

Mean predicted aligned error: 5.08 Å

Radius of gyration: 16.8 Å; Cα contacts (8 Å, |Δi|>4): 39; chains: 1; bounding box: 30×22×52 Å

Solvent-accessible surface area (backbone atoms only — not comparable to full-atom values): 4659 Å² total; per-residue (Å²): 97,88,91,79,57,76,64,48,73,64,60,49,47,52,48,42,59,73,70,39,32,72,83,69,72,57,86,52,82,96,39,50,70,59,49,31,43,50,51,49,14,53,54,33,25,77,76,72,31,68,68,49,18,52,53,53,68,47,70,81,35,67,66,61,53,49,51,55,52,50,54,54,50,57,56,61,76,75,110

Secondary structure (DSSP, 8-state):
-TTT----HHHHHHHHHHTTTTTTT---GGGHHHHHHHHHHHHHHHHH-HHHHHHHHTTT-HHHHHHHHHHHHHHHHT-

Sequence (79 aa):
FRKNFIVDDTLSKEFIEYAKFNEAQIDLSNYTEELKRTLKANIAQQLFGPNEYEIILNENDPMLLKVLELEANNHLEKN